Protein AF-A0AAV9ZZS1-F1 (afdb_monomer_lite)

Foldseek 3Di:
DDDDPPPPPPDPPDPPPPDDDQPWDAAPDPPPRDIHSDPVVSVLVNCVVVVDFVQFAPPPPPRDGGSDNVVSVVVNCVVVVDDPDDDD

Radius of gyration: 18.52 Å; chains: 1; bounding box: 40×42×48 Å

Sequence (88 aa):
VSKQNVTTIRTQKASHNRRKQEATFVCPVPGCGSTFTRSFNLKGHIRSHNEERPFLCKWPGCGKGFARQHDCKRHEQLHTNYRPFVCE

Secondary structure (DSSP, 8-state):
------------------------EE--STTT--EESSHHHHHHHHHHHTT---EE--STTT--EESSHHHHHHHHHHHTT-------

InterPro domains:
  IPR013087 Zinc finger C2H2-type [PF00096] (25-49)
  IPR013087 Zinc finger C2H2-type [PS00028] (27-49)
  IPR013087 Zinc finger C2H2-type [PS00028] (57-79)
  IPR013087 Zinc finger C2H2-type [PS50157] (25-54)
  IPR013087 Zinc finger C2H2-type [PS50157] (55-84)
  IPR013087 Zinc finger C2H2-type [SM00355] (25-49)
  IPR013087 Zinc finger C2H2-type [SM00355] (55-79)
  IPR036236 Zinc finger C2H2 superfamily [SSF57667] (35-88)

pLDDT: mean 76.59, std 16.98, range [31.36, 92.62]

Organism: NCBI:txid2862362

Structure (mmCIF, N/CA/C/O backbone):
data_AF-A0AAV9ZZS1-F1
#
_entry.id   AF-A0AAV9ZZS1-F1
#
loop_
_atom_site.group_PDB
_atom_site.id
_atom_site.type_symbol
_atom_site.label_atom_id
_atom_site.label_alt_id
_atom_site.label_comp_id
_atom_site.label_asym_id
_atom_site.label_entity_id
_atom_site.label_seq_id
_atom_site.pdbx_PDB_ins_code
_atom_site.Cartn_x
_atom_site.Cartn_y
_atom_site.Cartn_z
_atom_site.occupancy
_atom_site.B_iso_or_equiv
_atom_site.auth_seq_id
_atom_site.auth_comp_id
_atom_site.auth_asym_id
_atom_site.auth_atom_id
_atom_site.pdbx_PDB_model_num
ATOM 1 N N . VAL A 1 1 ? 14.276 32.125 -26.540 1.00 36.03 1 VAL A N 1
ATOM 2 C CA . VAL A 1 1 ? 13.122 31.710 -25.704 1.00 36.03 1 VAL A CA 1
ATOM 3 C C . VAL A 1 1 ? 13.472 30.383 -25.046 1.00 36.03 1 VAL A C 1
ATOM 5 O O . VAL A 1 1 ? 13.196 29.337 -25.614 1.00 36.03 1 VAL A O 1
ATOM 8 N N . SER A 1 2 ? 14.143 30.414 -23.893 1.00 31.36 2 SER A N 1
ATOM 9 C CA . SER A 1 2 ? 14.526 29.198 -23.161 1.00 31.36 2 SER A CA 1
ATOM 10 C C . SER A 1 2 ? 13.764 29.180 -21.847 1.00 31.36 2 SER A C 1
ATOM 12 O O . SER A 1 2 ? 13.984 30.020 -20.978 1.00 31.36 2 SER A O 1
ATOM 14 N N . LYS A 1 3 ? 12.780 28.282 -21.766 1.00 39.34 3 LYS A N 1
ATOM 15 C CA . LYS A 1 3 ? 11.891 28.139 -20.614 1.00 39.34 3 LYS A CA 1
ATOM 16 C C . LYS A 1 3 ? 12.696 27.614 -19.424 1.00 39.34 3 LYS A C 1
ATOM 18 O O . LYS A 1 3 ? 13.411 26.622 -19.531 1.00 39.34 3 LYS A O 1
ATOM 23 N N . GLN A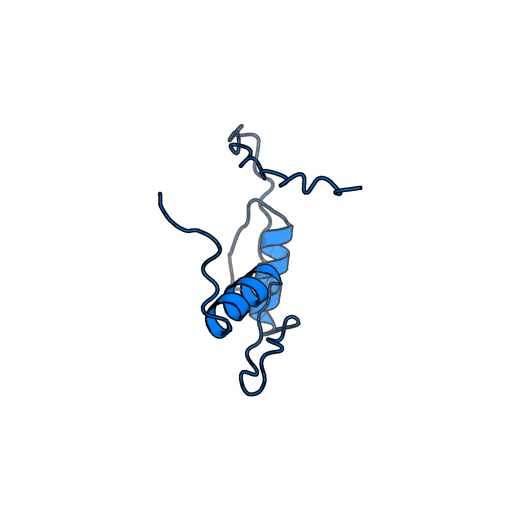 1 4 ? 12.573 28.327 -18.313 1.00 35.25 4 GLN A N 1
ATOM 24 C CA . GLN A 1 4 ? 13.202 28.053 -17.030 1.00 35.25 4 GLN A CA 1
ATOM 25 C C . GLN A 1 4 ? 12.666 26.729 -16.464 1.00 35.25 4 GLN A C 1
ATOM 27 O O . GLN A 1 4 ? 11.477 26.621 -16.168 1.00 35.25 4 GLN A O 1
ATOM 32 N N . ASN A 1 5 ? 13.529 25.726 -16.288 1.00 33.72 5 ASN A N 1
ATOM 33 C CA . ASN A 1 5 ? 13.218 24.558 -15.464 1.00 33.72 5 ASN A CA 1
ATOM 34 C C . ASN A 1 5 ? 13.547 24.909 -14.013 1.00 33.72 5 ASN A C 1
ATOM 36 O O . ASN A 1 5 ? 14.658 24.687 -13.540 1.00 33.72 5 ASN A O 1
ATOM 40 N N . VAL A 1 6 ? 12.577 25.500 -13.314 1.00 47.03 6 VAL A N 1
ATOM 41 C CA . VAL A 1 6 ? 12.650 25.678 -11.862 1.00 47.03 6 VAL A CA 1
ATOM 42 C C . VAL A 1 6 ? 12.504 24.293 -11.232 1.00 47.03 6 VAL A C 1
ATOM 44 O O . VAL A 1 6 ? 11.401 23.772 -11.059 1.00 47.03 6 VAL A O 1
ATOM 47 N N . THR A 1 7 ? 13.632 23.659 -10.923 1.00 38.50 7 THR A N 1
ATOM 48 C CA . THR A 1 7 ? 13.698 22.454 -10.099 1.00 38.50 7 THR A CA 1
ATOM 49 C C . THR A 1 7 ? 13.129 22.795 -8.729 1.00 38.50 7 THR A C 1
ATOM 51 O O . THR A 1 7 ? 13.751 23.458 -7.905 1.00 38.50 7 THR A O 1
ATOM 54 N N . THR A 1 8 ? 11.889 22.373 -8.487 1.00 40.66 8 THR A N 1
ATOM 55 C CA . THR A 1 8 ? 11.252 22.512 -7.178 1.00 40.66 8 THR A CA 1
ATOM 56 C C . THR A 1 8 ? 12.008 21.617 -6.198 1.00 40.66 8 THR A C 1
ATOM 58 O O . THR A 1 8 ? 11.750 20.416 -6.114 1.00 40.66 8 THR A O 1
ATOM 61 N N . ILE A 1 9 ? 12.976 22.184 -5.476 1.00 54.59 9 ILE A N 1
ATOM 62 C CA . ILE A 1 9 ? 13.644 21.506 -4.366 1.00 54.59 9 ILE A CA 1
ATOM 63 C C . ILE A 1 9 ? 12.572 21.258 -3.304 1.00 54.59 9 ILE A C 1
ATOM 65 O O . ILE A 1 9 ? 12.113 22.168 -2.613 1.00 54.59 9 ILE A O 1
ATOM 69 N N . ARG A 1 10 ? 12.120 20.007 -3.200 1.00 56.78 10 ARG A N 1
ATOM 70 C CA . ARG A 1 10 ? 11.209 19.572 -2.145 1.00 56.78 10 ARG A CA 1
ATOM 71 C C . ARG A 1 10 ? 11.982 19.583 -0.831 1.00 56.78 10 ARG A C 1
ATOM 73 O O . ARG A 1 10 ? 12.653 18.613 -0.492 1.00 56.78 10 ARG A O 1
ATOM 80 N N . THR A 1 11 ? 11.876 20.679 -0.091 1.00 50.94 11 THR A N 1
ATOM 81 C CA . THR A 1 11 ? 12.383 20.769 1.276 1.00 50.94 11 THR A CA 1
ATOM 82 C C . THR A 1 11 ? 11.720 19.686 2.128 1.00 50.94 11 THR A C 1
ATOM 84 O O . THR A 1 11 ? 10.490 19.559 2.185 1.00 50.94 11 THR A O 1
ATOM 87 N N . GLN A 1 12 ? 12.533 18.849 2.775 1.00 57.72 12 GLN A N 1
ATOM 88 C CA . GLN A 1 12 ? 12.037 17.962 3.817 1.00 57.72 12 GLN A CA 1
ATOM 89 C C . GLN A 1 12 ? 11.641 18.849 4.994 1.00 57.72 12 GLN A C 1
ATOM 91 O O . GLN A 1 12 ? 12.492 19.337 5.732 1.00 57.72 12 GLN A O 1
ATOM 96 N N . LYS A 1 13 ? 10.340 19.111 5.149 1.00 50.12 13 LYS A N 1
ATOM 97 C CA . LYS A 1 13 ? 9.832 19.727 6.374 1.00 50.12 13 LYS A CA 1
ATOM 98 C C . LYS A 1 13 ? 10.215 18.803 7.529 1.00 50.12 13 LYS A C 1
ATOM 100 O O . LYS A 1 13 ? 9.697 17.688 7.610 1.00 50.12 13 LYS A O 1
ATOM 105 N N . ALA A 1 14 ? 11.121 19.261 8.390 1.00 56.69 14 ALA A N 1
ATOM 106 C CA . ALA A 1 14 ? 11.391 18.623 9.667 1.00 56.69 14 ALA A CA 1
ATOM 107 C C . ALA A 1 14 ? 10.051 18.454 10.392 1.00 56.69 14 ALA A C 1
ATOM 109 O O . ALA A 1 14 ? 9.316 19.419 10.614 1.00 56.69 14 ALA A O 1
ATOM 110 N N . SER A 1 15 ? 9.685 17.206 10.684 1.00 60.69 15 SER A N 1
ATOM 111 C CA . SER A 1 15 ? 8.473 16.905 11.434 1.00 60.69 15 SER A CA 1
ATOM 112 C C . SER A 1 15 ? 8.702 17.365 12.869 1.00 60.69 15 SER A C 1
ATOM 114 O O . SER A 1 15 ? 9.259 16.623 13.674 1.00 60.69 15 SER A O 1
ATOM 116 N N . HIS A 1 16 ? 8.309 18.599 13.194 1.00 62.94 16 HIS A N 1
ATOM 117 C CA . HIS A 1 16 ? 8.267 19.055 14.578 1.00 62.94 16 HIS A CA 1
ATOM 118 C C . HIS A 1 16 ? 7.312 18.147 15.351 1.00 62.94 16 HIS A C 1
ATOM 120 O O . HIS A 1 16 ? 6.093 18.206 15.189 1.00 62.94 16 HIS A O 1
ATOM 126 N N . ASN A 1 17 ? 7.886 17.284 16.183 1.00 62.00 17 ASN A N 1
ATOM 127 C CA . ASN A 1 17 ? 7.152 16.380 17.047 1.00 62.00 17 ASN A CA 1
ATOM 128 C C . ASN A 1 17 ? 6.643 17.171 18.261 1.00 62.00 17 ASN A C 1
ATOM 130 O O . ASN A 1 17 ? 7.212 17.121 19.349 1.00 62.00 17 ASN A O 1
ATOM 134 N N . ARG A 1 18 ? 5.598 17.984 18.065 1.00 60.06 18 ARG A N 1
ATOM 135 C CA . ARG A 1 18 ? 4.888 18.615 19.178 1.00 60.06 18 ARG A CA 1
ATOM 136 C C . ARG A 1 18 ? 3.907 17.575 19.717 1.00 60.06 18 ARG A C 1
ATOM 138 O O . ARG A 1 18 ? 2.812 17.432 19.183 1.00 60.06 18 ARG A O 1
ATOM 145 N N . ARG A 1 19 ? 4.331 16.829 20.746 1.00 73.12 19 ARG A N 1
ATOM 146 C CA . ARG A 1 19 ? 3.472 15.916 21.519 1.00 73.12 19 ARG A CA 1
ATOM 147 C C . ARG A 1 19 ? 2.178 16.645 21.892 1.00 73.12 19 ARG A C 1
ATOM 149 O O . ARG A 1 19 ? 2.191 17.527 22.747 1.00 73.12 19 ARG A O 1
ATOM 156 N N . LYS A 1 20 ? 1.068 16.292 21.252 1.00 56.25 20 LYS A N 1
ATOM 157 C CA . LYS A 1 20 ? -0.278 16.669 21.685 1.00 56.25 20 LYS A CA 1
ATOM 158 C C . LYS A 1 20 ? -1.222 15.537 21.296 1.00 56.25 20 LYS A C 1
ATOM 160 O O . LYS A 1 20 ? -1.646 15.461 20.154 1.00 56.25 20 LYS A O 1
ATOM 165 N N . GLN A 1 21 ? -1.448 14.657 22.274 1.00 60.91 21 GLN A N 1
ATOM 166 C CA . GLN A 1 21 ? -2.586 13.741 22.401 1.00 60.91 21 GLN A CA 1
ATOM 167 C C . GLN A 1 21 ? -2.944 13.028 21.083 1.00 60.91 21 GLN A C 1
ATOM 169 O O . GLN A 1 21 ? -3.826 13.456 20.343 1.00 60.91 21 GLN A O 1
ATOM 174 N N . GLU A 1 22 ? -2.202 11.956 20.778 1.00 60.94 22 GLU A N 1
ATOM 175 C CA . GLU A 1 22 ? -2.368 11.149 19.566 1.00 60.94 22 GLU A CA 1
ATOM 176 C C . GLU A 1 22 ? -3.737 10.464 19.558 1.00 60.94 22 GLU A C 1
ATOM 178 O O . GLU A 1 22 ? -3.911 9.381 20.117 1.00 60.94 22 GLU A O 1
ATOM 183 N N . ALA A 1 23 ? -4.714 11.066 18.876 1.00 60.38 23 ALA A N 1
ATOM 184 C CA . ALA A 1 23 ? -5.843 10.311 18.353 1.00 60.38 23 ALA A CA 1
ATOM 185 C C . ALA A 1 23 ? -5.267 9.202 17.461 1.00 60.38 23 ALA A C 1
ATOM 187 O O . ALA A 1 23 ? -4.815 9.440 16.338 1.00 60.38 23 ALA A O 1
ATOM 188 N N . THR A 1 24 ? -5.182 8.004 18.030 1.00 80.69 24 THR A N 1
ATOM 189 C CA . THR A 1 24 ? -4.515 6.871 17.410 1.00 80.69 24 THR A CA 1
ATOM 190 C C . THR A 1 24 ? -5.547 6.132 16.571 1.00 80.69 24 THR A C 1
ATOM 192 O O . THR A 1 24 ? -6.601 5.736 17.061 1.00 80.69 24 THR A O 1
ATOM 195 N N . PHE A 1 25 ? -5.272 5.972 15.283 1.00 88.19 25 PHE A N 1
ATOM 196 C CA . PHE A 1 25 ? -6.136 5.252 14.361 1.00 88.19 25 PHE A CA 1
ATOM 197 C C . PHE A 1 25 ? -5.871 3.755 14.511 1.00 88.19 25 PHE A C 1
ATOM 199 O O . PHE A 1 25 ? -4.794 3.282 14.149 1.00 88.19 25 PHE A O 1
ATOM 206 N N . VAL A 1 26 ? -6.837 3.023 15.061 1.00 90.88 26 VAL A N 1
ATOM 207 C CA . VAL A 1 26 ? -6.728 1.579 15.301 1.00 90.88 26 VAL A CA 1
ATOM 208 C C . VAL A 1 26 ? -7.289 0.811 14.109 1.00 90.88 26 VAL A C 1
ATOM 210 O O . VAL A 1 26 ? -8.293 1.211 13.517 1.00 90.88 26 VAL A O 1
ATOM 213 N N . CYS A 1 27 ? -6.635 -0.289 13.741 1.00 92.62 27 CYS A N 1
ATOM 214 C CA . CYS A 1 27 ? -7.154 -1.198 12.732 1.00 92.62 27 CYS A CA 1
ATOM 215 C C . CYS A 1 27 ? -8.458 -1.855 13.215 1.00 92.62 27 CYS A C 1
ATOM 217 O O . CYS A 1 27 ? -8.451 -2.479 14.275 1.00 92.62 27 CYS A O 1
ATOM 219 N N . PRO A 1 28 ? -9.567 -1.757 12.456 1.00 90.69 28 PRO A N 1
ATOM 220 C CA . PRO A 1 28 ? -10.843 -2.350 12.855 1.00 90.69 28 PRO A CA 1
ATOM 221 C C . PRO A 1 28 ? -10.889 -3.875 12.668 1.00 90.69 28 PRO A C 1
ATOM 223 O O . PRO A 1 28 ? -11.872 -4.498 13.057 1.00 90.69 28 PRO A O 1
ATOM 226 N N . VAL A 1 29 ? -9.866 -4.486 12.054 1.00 91.06 29 VAL A N 1
ATOM 227 C CA . VAL A 1 29 ? -9.832 -5.930 11.788 1.00 91.06 29 VAL A CA 1
ATOM 228 C C . VAL A 1 29 ? -9.589 -6.697 13.095 1.00 91.06 29 VAL A C 1
ATOM 230 O O . VAL A 1 29 ? -8.554 -6.478 13.740 1.00 91.06 29 VAL A O 1
ATOM 233 N N . PRO A 1 30 ? -10.500 -7.611 13.489 1.00 90.94 30 PRO A N 1
ATOM 234 C CA . PRO A 1 30 ? -10.331 -8.426 14.688 1.00 90.94 30 PRO A CA 1
ATOM 235 C C . PRO A 1 30 ? -8.994 -9.176 14.676 1.00 90.94 30 PRO A C 1
ATOM 237 O O . PRO A 1 30 ? -8.625 -9.789 13.677 1.00 90.94 30 PRO A O 1
ATOM 240 N N . GLY A 1 31 ? -8.248 -9.103 15.780 1.00 90.25 31 GLY A N 1
ATOM 241 C CA . GLY A 1 31 ? -6.945 -9.764 15.923 1.00 90.25 31 GLY A CA 1
ATOM 242 C C . GLY A 1 31 ? -5.748 -9.029 15.302 1.00 90.25 31 GLY A C 1
ATOM 243 O O . GLY A 1 31 ? -4.621 -9.472 15.493 1.00 90.25 31 GLY A O 1
ATOM 244 N N . CYS A 1 32 ? -5.938 -7.899 14.607 1.00 90.31 32 CYS A N 1
ATOM 245 C CA . CYS A 1 32 ? -4.817 -7.150 14.029 1.00 90.31 32 CYS A CA 1
ATOM 246 C C . CYS A 1 32 ? -4.068 -6.286 15.059 1.00 90.31 32 CYS A C 1
ATOM 248 O O . CYS A 1 32 ? -2.839 -6.236 15.050 1.00 90.31 32 CYS A O 1
ATOM 250 N N . GLY A 1 33 ? -4.798 -5.553 15.909 1.00 86.69 33 GLY A N 1
ATOM 251 C CA . GLY A 1 33 ? -4.231 -4.713 16.978 1.00 86.69 33 GLY A CA 1
ATOM 252 C C . GLY A 1 33 ? -3.318 -3.559 16.524 1.00 86.69 33 GLY A C 1
ATOM 253 O O . GLY A 1 33 ? -2.761 -2.862 17.367 1.00 86.69 33 GLY A O 1
ATOM 254 N N . SER A 1 34 ? -3.150 -3.336 15.216 1.00 89.06 34 SER A N 1
ATOM 255 C CA . SER A 1 34 ? -2.239 -2.318 14.681 1.00 89.06 34 SER A CA 1
ATOM 256 C C . SER A 1 34 ? -2.777 -0.904 14.889 1.00 89.06 34 SER A C 1
ATOM 258 O O . SER A 1 34 ? -3.965 -0.640 14.686 1.00 89.06 34 SER A O 1
ATOM 260 N N . THR A 1 35 ? -1.888 0.023 15.244 1.00 89.31 35 THR A N 1
ATOM 261 C CA . THR A 1 35 ? -2.231 1.416 15.535 1.00 89.31 35 THR A CA 1
ATOM 262 C C . THR A 1 35 ? -1.371 2.385 14.729 1.00 89.31 35 THR A C 1
ATOM 264 O O . THR A 1 35 ? -0.208 2.125 14.419 1.00 89.31 35 THR A O 1
ATOM 267 N N . PHE A 1 36 ? -1.962 3.512 14.334 1.00 87.56 36 PHE A N 1
ATOM 268 C CA . PHE A 1 36 ? -1.326 4.479 13.447 1.00 87.56 36 PHE A CA 1
ATOM 269 C C . PHE A 1 36 ? -1.555 5.906 13.929 1.00 87.56 36 PHE A C 1
ATOM 271 O O . PHE A 1 36 ? -2.656 6.288 14.310 1.00 87.56 36 PHE A O 1
ATOM 278 N N . THR A 1 37 ? -0.531 6.741 13.799 1.00 86.56 37 THR A N 1
ATOM 279 C CA . THR A 1 37 ? -0.590 8.168 14.157 1.00 86.56 37 THR A CA 1
ATOM 280 C C . THR A 1 37 ? -1.273 9.027 13.088 1.00 86.56 37 THR A C 1
ATOM 282 O O . THR A 1 37 ? -1.570 10.199 13.303 1.00 86.56 37 THR A O 1
ATOM 285 N N . ARG A 1 38 ? -1.511 8.463 11.894 1.00 85.19 38 ARG A N 1
ATOM 286 C CA . ARG A 1 38 ? -2.107 9.156 10.743 1.00 85.19 38 ARG A CA 1
ATOM 287 C C . ARG A 1 38 ? -3.150 8.276 10.058 1.00 85.19 38 ARG A C 1
ATOM 289 O O . ARG A 1 38 ? -2.872 7.122 9.737 1.00 85.19 38 ARG A O 1
ATOM 296 N N . SER A 1 39 ? -4.308 8.850 9.735 1.00 87.19 39 SER A N 1
ATOM 297 C CA . SER A 1 39 ? -5.440 8.134 9.121 1.00 87.19 39 SER A CA 1
ATOM 298 C C . SER A 1 39 ? -5.111 7.500 7.766 1.00 87.19 39 SER A C 1
ATOM 300 O O . SER A 1 39 ? -5.555 6.393 7.470 1.00 87.19 39 SER A O 1
ATOM 302 N N . PHE A 1 40 ? -4.297 8.159 6.933 1.00 84.31 40 PHE A N 1
ATOM 303 C CA . PHE A 1 40 ? -3.906 7.604 5.633 1.00 84.31 40 PHE A CA 1
ATOM 304 C C . PHE A 1 40 ? -2.990 6.379 5.759 1.00 84.31 40 PHE A C 1
ATOM 306 O O . PHE A 1 40 ? -3.004 5.528 4.870 1.00 84.31 40 PHE A O 1
ATOM 313 N N . ASN A 1 41 ? -2.225 6.265 6.854 1.00 86.69 41 ASN A N 1
ATOM 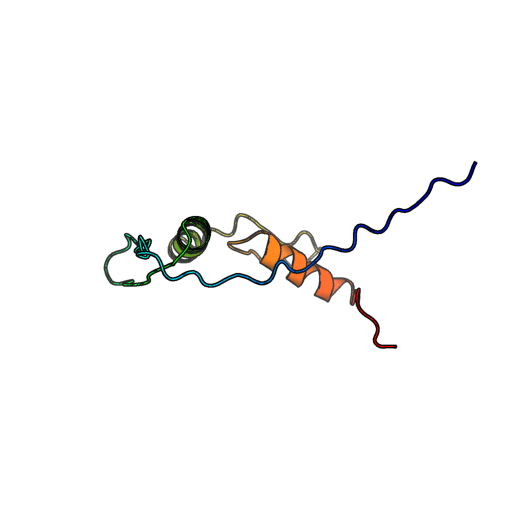314 C CA . ASN A 1 41 ? -1.431 5.070 7.132 1.00 86.69 41 ASN A CA 1
ATOM 315 C C . ASN A 1 41 ? -2.349 3.900 7.489 1.00 86.69 41 ASN A C 1
ATOM 317 O O . ASN A 1 41 ? -2.201 2.839 6.888 1.00 86.69 41 ASN A O 1
ATOM 321 N N . LEU A 1 42 ? -3.350 4.122 8.355 1.00 89.12 42 LEU A N 1
ATOM 322 C CA . LEU A 1 42 ? -4.374 3.115 8.647 1.00 89.12 42 LEU A CA 1
ATOM 323 C C . LEU A 1 42 ? -5.101 2.677 7.365 1.00 89.12 42 LEU A C 1
ATOM 325 O O . LEU A 1 42 ? -5.204 1.488 7.092 1.00 89.12 42 LEU A O 1
ATOM 329 N N . LYS A 1 43 ? -5.560 3.621 6.533 1.00 87.38 43 LYS A N 1
ATOM 330 C CA . LYS A 1 43 ? -6.252 3.298 5.271 1.00 87.38 43 LYS A CA 1
ATOM 331 C C . LYS A 1 43 ? -5.378 2.463 4.328 1.00 87.38 43 LYS A C 1
ATOM 333 O O . LYS A 1 43 ? -5.873 1.546 3.682 1.00 87.38 43 LYS A O 1
ATOM 338 N N . GLY A 1 44 ? -4.085 2.779 4.240 1.00 85.88 44 GLY A N 1
ATOM 339 C CA . GLY A 1 44 ? -3.127 1.993 3.462 1.00 85.88 44 GLY A CA 1
ATOM 340 C C . GLY A 1 44 ? -2.901 0.593 4.036 1.00 85.88 44 GLY A C 1
ATOM 341 O O . GLY A 1 44 ? -2.787 -0.354 3.268 1.00 85.88 44 GLY A O 1
ATOM 342 N N . HIS A 1 45 ? -2.870 0.466 5.362 1.00 87.50 45 HIS A N 1
ATOM 343 C CA . HIS A 1 45 ? -2.764 -0.812 6.061 1.00 87.50 45 HIS A CA 1
ATOM 344 C C . HIS A 1 45 ? -4.016 -1.681 5.892 1.00 87.50 45 HIS A C 1
ATOM 346 O O . HIS A 1 45 ? -3.885 -2.862 5.617 1.00 87.50 45 HIS A O 1
ATOM 352 N N . ILE A 1 46 ? -5.228 -1.119 5.941 1.00 88.50 46 ILE A N 1
ATOM 353 C CA . ILE A 1 46 ? -6.465 -1.900 5.744 1.00 88.50 46 ILE A CA 1
ATOM 354 C C . ILE A 1 46 ? -6.449 -2.652 4.403 1.00 88.50 46 ILE A C 1
ATOM 356 O O . ILE A 1 46 ? -6.872 -3.802 4.330 1.00 88.50 46 ILE A O 1
ATOM 360 N N . ARG A 1 47 ? -5.873 -2.055 3.353 1.00 86.00 47 ARG A N 1
ATOM 361 C CA . ARG A 1 47 ? -5.726 -2.711 2.042 1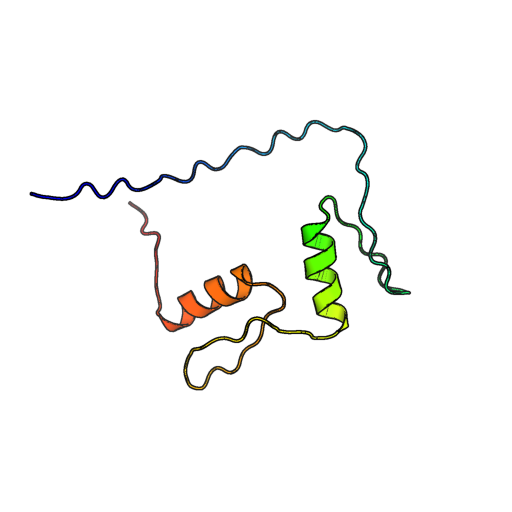.00 86.00 47 ARG A CA 1
ATOM 362 C C . ARG A 1 47 ? -4.859 -3.971 2.074 1.00 86.00 47 ARG A C 1
ATOM 364 O O . ARG A 1 47 ? -5.022 -4.815 1.202 1.00 86.00 47 ARG A O 1
ATOM 371 N N . SER A 1 48 ? -3.956 -4.124 3.048 1.00 83.94 48 SER A N 1
ATOM 372 C CA . SER A 1 48 ? -3.171 -5.358 3.171 1.00 83.94 48 SER A CA 1
ATOM 373 C C . SER A 1 48 ? -3.981 -6.535 3.703 1.00 83.94 48 SER A C 1
ATOM 375 O O . SER A 1 48 ? -3.577 -7.663 3.464 1.00 83.94 48 SER A O 1
ATOM 377 N N . HIS A 1 49 ? -5.103 -6.303 4.391 1.00 85.69 49 HIS A N 1
ATOM 378 C CA . HIS A 1 49 ? -5.968 -7.392 4.856 1.00 85.69 49 HIS A CA 1
ATOM 379 C C . HIS A 1 49 ? -6.780 -8.021 3.728 1.00 85.69 49 HIS A C 1
ATOM 381 O O . HIS A 1 49 ? -6.962 -9.230 3.714 1.00 85.69 49 HIS A O 1
ATOM 387 N N . ASN A 1 50 ? -7.222 -7.212 2.766 1.00 80.81 50 ASN A N 1
ATOM 388 C CA . ASN A 1 50 ? -8.054 -7.684 1.657 1.00 80.81 50 ASN A CA 1
ATOM 389 C C . ASN A 1 50 ? -7.229 -8.112 0.434 1.00 80.81 50 ASN A C 1
ATOM 391 O O . ASN A 1 50 ? -7.794 -8.335 -0.630 1.00 80.81 50 ASN A O 1
ATOM 395 N N . GLU A 1 51 ? -5.895 -8.116 0.548 1.00 77.44 51 GLU A N 1
ATOM 396 C CA . GLU A 1 51 ? -4.954 -8.296 -0.568 1.00 77.44 51 GLU A CA 1
ATOM 397 C C . GLU A 1 51 ? -5.224 -7.379 -1.775 1.00 77.44 51 GLU A C 1
ATOM 399 O O . GLU A 1 51 ? -4.718 -7.603 -2.878 1.00 77.44 51 GLU A O 1
ATOM 404 N N . GLU A 1 52 ? -5.976 -6.295 -1.566 1.00 78.94 52 GLU A N 1
ATOM 405 C CA . GLU A 1 52 ? -6.317 -5.347 -2.609 1.00 78.94 52 GLU A CA 1
ATOM 406 C C . GLU A 1 52 ? -5.049 -4.627 -3.055 1.00 78.94 52 GLU A C 1
ATOM 408 O O . GLU A 1 52 ? -4.435 -3.829 -2.333 1.00 78.94 52 GLU A O 1
ATOM 413 N N . ARG A 1 53 ? -4.665 -4.896 -4.301 1.00 83.31 53 ARG A N 1
ATOM 414 C CA . ARG A 1 53 ? -3.497 -4.308 -4.951 1.00 83.31 53 ARG A CA 1
ATOM 415 C C . ARG A 1 53 ? -3.937 -3.429 -6.121 1.00 83.31 53 ARG A C 1
ATOM 417 O O . ARG A 1 53 ? -3.658 -3.765 -7.270 1.00 83.31 53 ARG A O 1
ATOM 424 N N . PRO A 1 54 ? -4.604 -2.288 -5.856 1.00 84.31 54 PRO A N 1
ATOM 425 C CA . PRO A 1 54 ? -5.112 -1.417 -6.914 1.00 84.31 54 PRO A CA 1
ATOM 426 C C . PRO A 1 54 ? -3.994 -0.793 -7.761 1.00 84.31 54 PRO A C 1
ATOM 428 O O . PRO A 1 54 ? -4.251 -0.295 -8.853 1.00 84.31 54 PRO A O 1
ATOM 431 N N . PHE A 1 55 ? -2.749 -0.795 -7.274 1.00 90.12 55 PHE A N 1
ATOM 432 C CA . PHE A 1 55 ? -1.607 -0.264 -8.009 1.00 90.12 55 PHE A CA 1
ATOM 433 C C . PHE A 1 55 ? -0.799 -1.410 -8.608 1.00 90.12 55 PHE A C 1
ATOM 435 O O . PHE A 1 55 ? 0.054 -1.989 -7.936 1.00 90.12 55 PHE A O 1
ATOM 442 N N . LEU A 1 56 ? -1.085 -1.739 -9.864 1.00 92.19 56 LEU A N 1
ATOM 443 C CA . LEU A 1 56 ? -0.354 -2.746 -10.62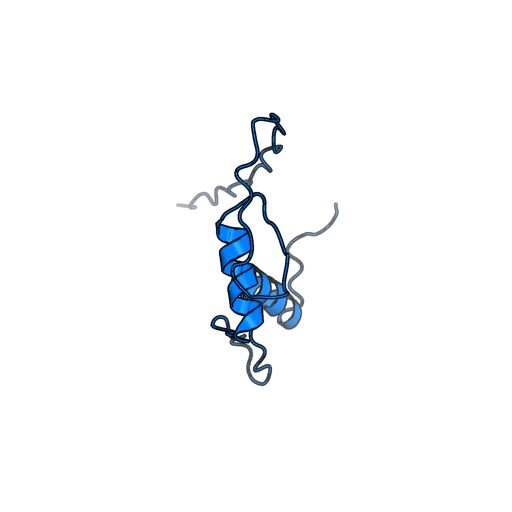7 1.00 92.19 56 LEU A CA 1
ATOM 444 C C . LEU A 1 56 ? 0.824 -2.112 -11.368 1.00 92.19 56 LEU A C 1
ATOM 446 O O . LEU A 1 56 ? 0.693 -1.042 -11.966 1.00 92.19 56 LEU A O 1
ATOM 450 N N . CYS A 1 57 ? 1.963 -2.800 -11.349 1.00 92.50 57 CYS A N 1
ATOM 451 C CA . CYS A 1 57 ? 3.116 -2.438 -12.151 1.00 92.50 57 CYS A CA 1
ATOM 452 C C . CYS A 1 57 ? 2.770 -2.577 -13.634 1.00 92.50 57 CYS A C 1
ATOM 454 O O . CYS A 1 57 ? 2.344 -3.640 -14.085 1.00 92.50 57 CYS A O 1
ATOM 456 N N . LYS A 1 58 ? 2.992 -1.505 -14.396 1.00 89.94 58 LYS A N 1
ATOM 457 C CA . LYS A 1 58 ? 2.711 -1.468 -15.837 1.00 89.94 58 LYS A CA 1
ATOM 458 C C . LYS A 1 58 ? 3.830 -2.061 -16.695 1.00 89.94 58 LYS A C 1
ATOM 460 O O . LYS A 1 58 ? 3.709 -2.076 -17.916 1.00 89.94 58 LYS A O 1
ATOM 465 N N . TRP A 1 59 ? 4.924 -2.511 -16.078 1.00 91.00 59 TRP A N 1
ATOM 466 C CA . TRP A 1 59 ? 6.047 -3.082 -16.810 1.00 91.00 59 TRP A CA 1
ATOM 467 C C . TRP A 1 59 ? 5.646 -4.422 -17.449 1.00 91.00 59 TRP A C 1
ATOM 469 O O . TRP A 1 59 ? 5.156 -5.304 -16.728 1.00 91.00 59 TRP A O 1
ATOM 479 N N . PRO A 1 60 ? 5.854 -4.601 -18.767 1.00 90.56 60 PRO A N 1
ATOM 480 C CA . PRO A 1 60 ? 5.506 -5.837 -19.461 1.00 90.56 60 PRO A CA 1
ATOM 481 C C . PRO A 1 60 ? 6.136 -7.062 -18.785 1.00 90.56 60 PRO A C 1
ATOM 483 O O . PRO A 1 60 ? 7.336 -7.090 -18.528 1.00 90.56 60 PRO A O 1
ATOM 486 N N . GLY A 1 61 ? 5.319 -8.066 -18.460 1.00 90.25 61 GLY A N 1
ATOM 487 C CA . GLY A 1 61 ? 5.772 -9.306 -17.816 1.00 90.25 61 GLY A CA 1
ATOM 488 C C . GLY A 1 61 ? 5.996 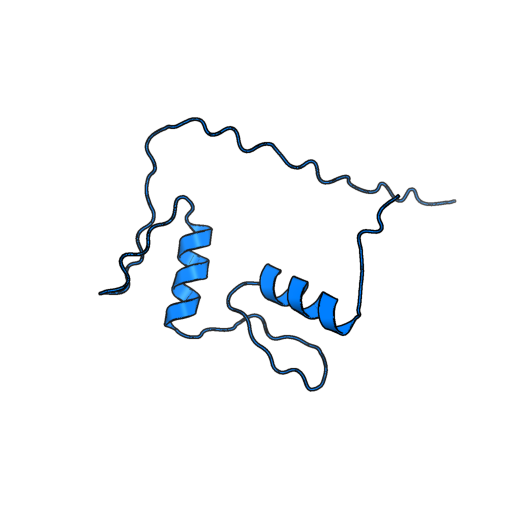-9.240 -16.298 1.00 90.25 61 GLY A C 1
ATOM 489 O O . GLY A 1 61 ? 6.320 -10.263 -15.706 1.00 90.25 61 GLY A O 1
ATOM 490 N N . CYS A 1 62 ? 5.808 -8.091 -15.633 1.00 91.62 62 CYS A N 1
ATOM 491 C CA . CYS A 1 62 ? 6.012 -7.997 -14.181 1.00 91.62 62 CYS A CA 1
ATOM 492 C C . CYS A 1 62 ? 4.788 -8.435 -13.360 1.00 91.62 62 CYS A C 1
ATOM 494 O O . CYS A 1 62 ? 4.932 -9.168 -12.384 1.00 91.62 62 CYS A O 1
ATOM 496 N N . GLY A 1 63 ? 3.591 -7.940 -13.702 1.00 85.94 63 GLY A N 1
ATOM 497 C CA . GLY A 1 63 ? 2.327 -8.303 -13.038 1.00 85.94 63 GLY A CA 1
ATOM 498 C C . GLY A 1 63 ? 2.228 -7.977 -11.536 1.00 85.94 63 GLY A C 1
ATOM 499 O O . GLY A 1 63 ? 1.250 -8.342 -10.888 1.00 85.94 63 GLY A O 1
ATOM 500 N N . LYS A 1 64 ? 3.222 -7.299 -10.944 1.00 89.56 64 LYS A N 1
ATOM 501 C CA . LYS A 1 64 ? 3.310 -7.101 -9.491 1.00 89.56 64 LYS A CA 1
ATOM 502 C C . LYS A 1 64 ? 2.375 -5.991 -9.010 1.00 89.56 64 LYS A C 1
ATOM 504 O O . LYS A 1 64 ? 2.439 -4.868 -9.503 1.00 89.56 64 LYS A O 1
ATOM 509 N N . GLY A 1 65 ? 1.547 -6.290 -8.009 1.00 89.69 65 GLY A N 1
ATOM 510 C CA . GLY A 1 65 ? 0.590 -5.348 -7.424 1.00 89.69 65 GLY A CA 1
ATOM 511 C C . GLY A 1 65 ? 0.970 -4.833 -6.033 1.00 89.69 65 GLY A C 1
ATOM 512 O O . GLY A 1 65 ? 1.581 -5.550 -5.235 1.00 89.69 65 GLY A O 1
ATOM 513 N N . PHE A 1 66 ? 0.556 -3.607 -5.715 1.00 88.38 66 PHE A N 1
ATOM 514 C CA . PHE A 1 66 ? 0.852 -2.910 -4.463 1.00 88.38 66 PHE A CA 1
ATOM 515 C C . PHE A 1 66 ? -0.401 -2.270 -3.855 1.00 88.38 66 PHE A C 1
ATOM 517 O O . PHE A 1 66 ? -1.280 -1.780 -4.562 1.00 88.38 66 PHE A O 1
ATOM 524 N N . ALA A 1 67 ? -0.440 -2.200 -2.521 1.00 85.94 67 ALA A N 1
ATOM 525 C CA . ALA A 1 67 ? -1.512 -1.543 -1.765 1.00 85.94 67 ALA A CA 1
ATOM 526 C C . ALA A 1 67 ? -1.427 0.001 -1.794 1.00 85.94 67 ALA A C 1
ATOM 528 O O . ALA A 1 67 ? -2.417 0.706 -1.553 1.00 85.94 67 ALA A O 1
ATOM 529 N N . ARG A 1 68 ? -0.238 0.557 -2.084 1.00 84.69 68 ARG A N 1
ATOM 530 C CA . ARG A 1 68 ? 0.034 2.005 -2.097 1.00 84.69 68 ARG A CA 1
ATOM 531 C C . ARG A 1 68 ? 0.760 2.432 -3.373 1.00 84.69 68 ARG A C 1
ATOM 533 O O . ARG A 1 68 ? 1.689 1.772 -3.830 1.00 84.69 68 ARG A O 1
ATOM 540 N N . GLN A 1 69 ? 0.383 3.599 -3.896 1.00 86.88 69 GLN A N 1
ATOM 541 C CA . GLN A 1 69 ? 0.922 4.145 -5.146 1.00 86.88 69 GLN A CA 1
ATOM 542 C C . GLN A 1 69 ? 2.430 4.420 -5.084 1.00 86.88 69 GLN A C 1
ATOM 544 O O . GLN A 1 69 ? 3.150 4.131 -6.035 1.00 86.88 69 GLN A O 1
ATOM 549 N N . HIS A 1 70 ? 2.922 4.979 -3.972 1.00 87.12 70 HIS A N 1
ATOM 550 C CA . HIS A 1 70 ? 4.344 5.310 -3.840 1.00 87.12 70 HIS A CA 1
ATOM 551 C C . HIS A 1 70 ? 5.233 4.059 -3.821 1.00 87.12 70 HIS A C 1
ATOM 553 O O . HIS A 1 70 ? 6.360 4.117 -4.305 1.00 87.12 70 HIS A O 1
ATOM 559 N N . ASP A 1 71 ? 4.720 2.931 -3.317 1.00 88.94 71 ASP A N 1
ATOM 560 C CA . ASP A 1 71 ? 5.425 1.650 -3.361 1.00 88.94 71 ASP A CA 1
ATOM 561 C C . ASP A 1 71 ? 5.522 1.122 -4.797 1.00 88.94 71 ASP A C 1
ATOM 563 O O . ASP A 1 71 ? 6.611 0.737 -5.218 1.00 88.94 71 ASP A O 1
ATOM 567 N N . CYS A 1 72 ? 4.428 1.188 -5.568 1.00 91.38 72 CYS A N 1
ATOM 568 C CA . CYS A 1 72 ? 4.426 0.827 -6.990 1.00 91.38 72 CYS A CA 1
ATOM 569 C C . CYS A 1 72 ? 5.404 1.696 -7.791 1.00 91.38 72 CYS A C 1
ATOM 571 O O . CYS A 1 72 ? 6.234 1.177 -8.529 1.00 91.38 72 CYS A O 1
ATOM 573 N N . LYS A 1 73 ? 5.379 3.018 -7.583 1.00 89.06 73 LYS A N 1
ATOM 574 C CA . LYS A 1 73 ? 6.278 3.951 -8.275 1.00 89.06 73 LYS A CA 1
ATOM 575 C C . LYS A 1 73 ? 7.751 3.683 -7.955 1.00 89.06 73 LYS A C 1
ATOM 577 O O . LYS A 1 73 ? 8.588 3.711 -8.848 1.00 89.06 73 LYS A O 1
ATOM 582 N N . ARG A 1 74 ? 8.080 3.416 -6.686 1.00 88.38 74 ARG A N 1
ATOM 583 C CA . ARG A 1 74 ? 9.444 3.036 -6.285 1.00 88.38 74 ARG A CA 1
ATOM 584 C C . ARG A 1 74 ? 9.859 1.709 -6.918 1.00 88.38 74 ARG A C 1
ATOM 586 O O . ARG A 1 74 ? 11.002 1.564 -7.328 1.00 88.38 74 ARG A O 1
ATOM 593 N N . HIS A 1 75 ? 8.943 0.749 -7.003 1.00 91.12 75 HIS A N 1
ATOM 594 C CA . HIS A 1 75 ? 9.206 -0.516 -7.677 1.00 91.12 75 HIS A CA 1
ATOM 595 C C . HIS A 1 75 ? 9.477 -0.333 -9.178 1.00 91.12 75 HIS A C 1
ATOM 597 O O . HIS A 1 75 ? 10.420 -0.929 -9.685 1.00 91.12 75 HIS A O 1
ATOM 603 N N . GLU A 1 76 ? 8.720 0.521 -9.872 1.00 88.94 76 GLU A N 1
ATOM 604 C CA . GLU A 1 76 ? 8.929 0.807 -11.301 1.00 88.94 76 GLU A CA 1
ATOM 605 C C . GLU A 1 76 ? 10.326 1.368 -11.600 1.00 88.94 76 GLU A C 1
ATOM 607 O O . GLU A 1 76 ? 10.914 1.038 -12.629 1.00 88.94 76 GLU A O 1
ATOM 612 N N . GLN A 1 77 ? 10.902 2.145 -10.678 1.00 87.25 77 GLN A N 1
ATOM 613 C CA . GLN A 1 77 ? 12.265 2.673 -10.825 1.00 87.25 77 GLN A CA 1
ATOM 614 C C . GLN A 1 77 ? 13.321 1.561 -10.934 1.00 87.25 77 GLN A C 1
ATOM 616 O O . GLN A 1 77 ? 14.326 1.749 -11.623 1.00 87.25 77 GLN A O 1
ATOM 621 N N . LEU A 1 78 ? 13.075 0.397 -10.317 1.00 86.38 78 LEU A N 1
ATOM 622 C CA . LEU A 1 78 ? 13.982 -0.753 -10.370 1.00 86.38 78 LEU A CA 1
ATOM 623 C C . LEU A 1 78 ? 14.055 -1.367 -11.771 1.00 86.38 78 LEU A C 1
ATOM 625 O O . LEU A 1 78 ? 15.133 -1.771 -12.187 1.00 86.38 78 LEU A O 1
ATOM 629 N N . HIS A 1 79 ? 12.949 -1.387 -12.520 1.00 87.31 79 HIS A N 1
ATOM 630 C CA . HIS A 1 79 ? 12.945 -1.904 -13.896 1.00 87.31 79 HIS A CA 1
ATOM 631 C C . HIS A 1 79 ? 13.784 -1.041 -14.830 1.00 87.31 79 HIS A C 1
ATOM 633 O O . HIS A 1 79 ? 14.508 -1.535 -15.687 1.00 87.31 79 HIS A O 1
ATOM 639 N N . THR A 1 80 ? 13.716 0.271 -14.630 1.00 81.25 80 THR A N 1
ATOM 640 C CA . THR A 1 80 ? 14.444 1.245 -15.447 1.00 81.25 80 THR A CA 1
ATOM 641 C C . THR A 1 80 ? 15.914 1.412 -15.049 1.00 81.25 80 THR A C 1
ATOM 643 O O . THR A 1 80 ? 16.607 2.207 -15.676 1.00 81.25 80 THR A O 1
ATOM 646 N N . ASN A 1 81 ? 16.389 0.735 -13.988 1.00 72.31 81 ASN A N 1
ATOM 647 C CA . ASN A 1 81 ? 17.670 1.029 -13.320 1.00 72.31 81 ASN A CA 1
ATOM 648 C C . ASN A 1 81 ? 17.878 2.534 -13.059 1.00 72.31 81 ASN A C 1
ATOM 650 O O . ASN A 1 81 ? 19.002 3.035 -13.005 1.00 72.31 81 ASN A O 1
ATOM 654 N N . TYR A 1 82 ? 16.778 3.274 -12.91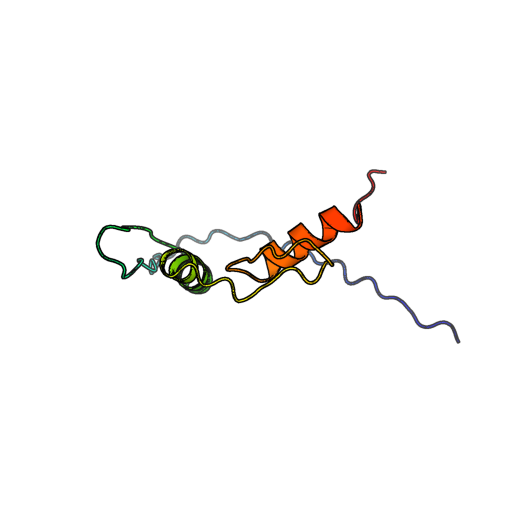5 1.00 71.44 82 TYR A N 1
ATOM 655 C CA . TYR A 1 82 ? 16.800 4.721 -12.847 1.00 71.44 82 TYR A CA 1
ATOM 656 C C . TYR A 1 82 ? 17.342 5.134 -11.483 1.00 71.44 82 TYR A C 1
ATOM 658 O O . TYR A 1 82 ? 16.713 4.888 -10.451 1.00 71.44 82 TYR A O 1
ATOM 666 N N . ARG A 1 83 ? 18.522 5.759 -11.484 1.00 67.81 83 ARG A N 1
ATOM 667 C CA . ARG A 1 83 ? 19.167 6.328 -10.298 1.00 67.81 83 ARG A CA 1
ATOM 668 C C . ARG A 1 83 ? 18.997 7.851 -10.322 1.00 67.81 83 ARG A C 1
ATOM 670 O O . ARG A 1 83 ? 19.835 8.535 -10.895 1.00 67.81 83 ARG A O 1
ATOM 677 N N . PRO A 1 84 ? 17.920 8.400 -9.721 1.00 67.50 84 PRO A N 1
ATOM 678 C CA . PRO A 1 84 ? 17.672 9.845 -9.716 1.00 67.50 84 PRO A CA 1
ATOM 679 C C . PRO A 1 84 ? 18.668 10.639 -8.869 1.00 67.50 84 PRO A C 1
ATOM 681 O O . PRO A 1 84 ? 18.687 11.863 -8.947 1.00 67.50 84 PRO A O 1
ATOM 684 N N . PHE A 1 85 ? 19.443 9.955 -8.028 1.00 70.88 85 PHE A N 1
ATOM 685 C CA . PHE A 1 85 ? 20.396 10.566 -7.119 1.00 70.88 85 PHE A CA 1
ATOM 686 C C . PHE A 1 85 ? 21.777 10.022 -7.446 1.00 70.88 85 PHE A C 1
ATOM 688 O O . PHE A 1 85 ? 22.001 8.810 -7.408 1.00 70.88 85 PHE A O 1
ATOM 695 N N . VAL A 1 86 ? 22.676 10.936 -7.776 1.00 75.62 86 VAL A N 1
ATOM 696 C CA . VAL A 1 86 ? 24.099 10.678 -7.953 1.00 75.62 86 VAL A CA 1
ATOM 697 C C . VAL A 1 86 ? 24.794 11.409 -6.810 1.00 75.62 86 VAL A C 1
ATOM 699 O O . VAL A 1 86 ? 24.369 12.507 -6.451 1.00 75.62 86 VAL A O 1
ATOM 702 N N . CYS A 1 87 ? 25.775 10.770 -6.179 1.00 73.44 87 CYS A N 1
ATOM 703 C CA . CYS A 1 87 ? 26.604 11.446 -5.186 1.00 73.44 87 CYS A CA 1
ATOM 704 C C . CYS A 1 87 ? 27.596 12.341 -5.935 1.00 73.44 87 CYS A C 1
ATOM 706 O O . CYS A 1 87 ? 28.155 11.884 -6.934 1.00 73.44 87 CYS A O 1
ATOM 708 N N . GLU A 1 88 ? 27.781 13.574 -5.468 1.00 61.12 88 GLU A N 1
ATOM 709 C CA . GLU A 1 88 ? 28.971 14.374 -5.794 1.00 61.12 88 GLU A CA 1
ATOM 710 C C . GLU A 1 88 ? 30.137 13.977 -4.886 1.00 61.12 88 GLU A C 1
ATOM 712 O O . GLU A 1 88 ? 29.867 13.601 -3.717 1.00 61.12 88 GLU A O 1
#